Protein AF-A0A061RR36-F1 (afdb_monomer)

Secondary structure (DSSP, 8-state):
------PPP-----PPPHHHHHHHHHHHHHHHHHHS---SSPPSSHHHHHHHHHHHHTTTTS-HHHHHHHHHH-TTT---SS-HHHHHHHHHHHHHHHHHHHHHHHHHHHHHHHHHHHS--PPPHHHHHHHHHHHHHHHHHHHHHHHHT-

pLDDT: mean 77.61, std 16.01, range [40.69, 97.38]

Nearest PDB structures (foldseek):
  6lqt-assembly1_AF  TM=2.218E-01  e=2.453E+00  Saccharomyces cerevisiae S288C

Foldseek 3Di:
DDDDDDDDDDPPPPDDDPVRVVVVVVLVVLVVLVVDPDPPDDQPDPVSVCVSCVSCVVVVPDDPVVVQVVCVVPVPDDPDPDDPVVVVVVVVVVVVVVVVVVVVVVVVVVVVVVVVVPPDDDDDPVRVVVVVVVVVVVVVVVVVVVVVVD

Organism: NCBI:txid582737

Solvent-accessible surface area (backbone atoms only — not comparable to full-atom values): 9310 Å² total; per-residue (Å²): 137,84,84,85,82,85,77,81,85,73,91,73,81,76,74,73,52,73,67,53,50,55,51,51,53,49,51,53,51,35,53,52,45,64,76,59,66,77,82,84,61,81,73,89,46,72,67,52,43,46,66,71,47,52,51,51,58,71,58,70,73,58,56,72,72,60,72,58,46,59,65,66,74,49,75,86,75,72,93,62,97,64,54,72,70,55,54,50,52,52,49,53,51,52,50,50,52,53,52,50,52,52,51,52,55,50,49,56,51,48,52,54,51,51,53,61,68,67,48,74,78,74,65,51,77,70,51,47,52,52,52,52,51,51,53,51,51,51,53,50,52,50,54,51,53,58,61,75,75,108

Radius of gyration: 37.11 Å; Cα contacts (8 Å, |Δi|>4): 18; chains: 1; bounding box: 64×51×129 Å

Sequence (150 aa):
MSKPKSRSPLSTVLQPTPISQQLLHRFQSDCAAVSNPDISTPFLNAEDAVHRLLPFHLLASEDEDEADIDETQDGQGSNLLCSRRDLWRDLCFKKSMEVHAKITQLRERLDKFESKLSEPERPRPEEEYALQQICLEEAHRWKAGQQTAR

Mean predicted aligned error: 17.74 Å

Structure (mmCIF, N/CA/C/O backbone):
data_AF-A0A061RR36-F1
#
_entry.id   AF-A0A061RR36-F1
#
loop_
_atom_site.group_PDB
_atom_site.id
_atom_site.type_symbol
_atom_site.label_atom_id
_atom_site.label_alt_id
_atom_site.label_comp_id
_atom_site.label_asym_id
_atom_site.label_entity_id
_atom_site.label_seq_id
_atom_site.pdbx_PDB_ins_code
_atom_site.Cartn_x
_atom_site.Cartn_y
_atom_site.Cartn_z
_atom_site.occupancy
_atom_site.B_iso_or_equiv
_atom_site.auth_seq_id
_atom_site.auth_comp_id
_atom_site.auth_asym_id
_atom_site.auth_atom_id
_atom_site.pdbx_PDB_model_num
ATOM 1 N N . MET A 1 1 ? 34.236 33.258 -56.715 1.00 43.34 1 MET A N 1
ATOM 2 C CA . MET A 1 1 ? 34.313 31.781 -56.724 1.00 43.34 1 MET A CA 1
ATOM 3 C C . MET A 1 1 ? 33.357 31.259 -55.663 1.00 43.34 1 MET A C 1
ATOM 5 O O . MET A 1 1 ? 33.441 31.683 -54.517 1.00 43.34 1 MET A O 1
ATOM 9 N N . SER A 1 2 ? 32.372 30.471 -56.091 1.00 40.69 2 SER A N 1
ATOM 10 C CA . SER A 1 2 ? 31.222 30.018 -55.302 1.00 40.69 2 SER A CA 1
ATOM 11 C C . SER A 1 2 ? 31.579 28.896 -54.326 1.00 40.69 2 SER A C 1
ATOM 13 O O . SER A 1 2 ? 32.330 27.987 -54.668 1.00 40.69 2 SER A O 1
ATOM 15 N N . LYS A 1 3 ? 30.994 28.947 -53.124 1.00 49.69 3 LYS A N 1
ATOM 16 C CA . LYS A 1 3 ? 30.993 27.851 -52.141 1.00 49.69 3 LYS A CA 1
ATOM 17 C C . LYS A 1 3 ? 30.240 26.631 -52.692 1.00 49.69 3 LYS A C 1
ATOM 19 O O . LYS A 1 3 ? 29.220 26.824 -53.355 1.00 49.69 3 LYS A O 1
ATOM 24 N N . PRO A 1 4 ? 30.577 25.420 -52.229 1.00 44.97 4 PRO A N 1
ATOM 25 C CA . PRO A 1 4 ? 29.560 24.418 -51.957 1.00 44.97 4 PRO A CA 1
ATOM 26 C C . PRO A 1 4 ? 29.506 24.087 -50.462 1.00 44.97 4 PRO A C 1
ATOM 28 O O . PRO A 1 4 ? 30.486 23.726 -49.818 1.00 44.97 4 PRO A O 1
ATOM 31 N N . LYS A 1 5 ? 28.301 24.268 -49.929 1.00 46.34 5 LYS A N 1
ATOM 32 C CA . LYS A 1 5 ? 27.845 23.951 -48.579 1.00 46.34 5 LYS A CA 1
ATOM 33 C C . LYS A 1 5 ? 27.583 22.441 -48.538 1.00 46.34 5 LYS A C 1
ATOM 35 O O . LYS A 1 5 ? 26.712 21.975 -49.271 1.00 46.34 5 LYS A O 1
ATOM 40 N N . SER A 1 6 ? 28.333 21.685 -47.737 1.00 47.88 6 SER A N 1
ATOM 41 C CA . SER A 1 6 ? 28.069 20.261 -47.517 1.00 47.88 6 SER A CA 1
ATOM 42 C C . SER A 1 6 ? 26.718 20.109 -46.813 1.00 47.88 6 SER A C 1
ATOM 44 O O . SER A 1 6 ? 26.503 20.594 -45.703 1.00 47.88 6 SER A O 1
ATOM 46 N N . ARG A 1 7 ? 25.761 19.504 -47.519 1.00 45.12 7 ARG A N 1
ATOM 47 C CA . ARG A 1 7 ? 24.467 19.094 -46.975 1.00 45.12 7 ARG A CA 1
ATOM 48 C C . ARG A 1 7 ? 24.670 17.762 -46.257 1.00 45.12 7 ARG A C 1
ATOM 50 O O . ARG A 1 7 ? 25.022 16.775 -46.895 1.00 45.12 7 ARG A O 1
ATOM 57 N N . SER A 1 8 ? 24.456 17.752 -44.950 1.00 45.06 8 SER A N 1
ATOM 58 C CA . SER A 1 8 ? 24.248 16.544 -44.153 1.00 45.06 8 SER A CA 1
ATOM 59 C C . SER A 1 8 ? 23.003 15.794 -44.655 1.00 45.06 8 SER A C 1
ATOM 61 O O . SER A 1 8 ? 21.987 16.441 -44.935 1.00 45.06 8 SER A O 1
ATOM 63 N N . PRO A 1 9 ? 23.039 14.457 -44.803 1.00 46.22 9 PRO A N 1
ATOM 64 C CA . PRO A 1 9 ? 21.863 13.715 -45.210 1.00 46.22 9 PRO A CA 1
ATOM 65 C C . PRO A 1 9 ? 20.984 13.372 -43.999 1.00 46.22 9 PRO A C 1
ATOM 67 O O . PRO A 1 9 ? 21.411 12.707 -43.065 1.00 46.22 9 PRO A O 1
ATOM 70 N N . LEU A 1 10 ? 19.737 13.834 -44.088 1.00 43.19 10 LEU A N 1
ATOM 71 C CA . LEU A 1 10 ? 18.513 13.174 -43.632 1.00 43.19 10 LEU A CA 1
ATOM 72 C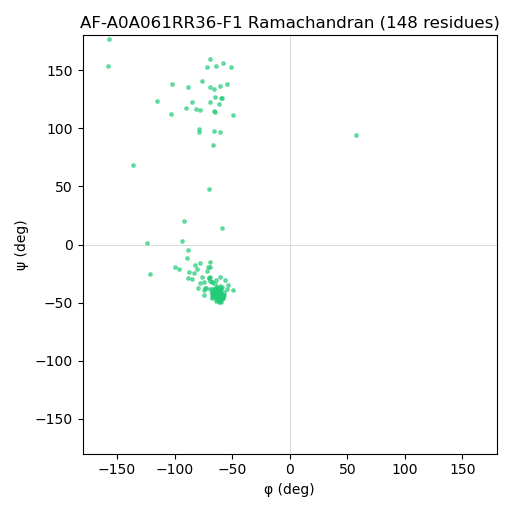 C . LEU A 1 10 ? 18.398 12.784 -42.146 1.00 43.19 10 LEU A C 1
ATOM 74 O O . LEU A 1 10 ? 18.654 11.655 -41.740 1.00 43.19 10 LEU A O 1
ATOM 78 N N . SER A 1 11 ? 17.780 13.693 -41.387 1.00 44.78 11 SER A N 1
ATOM 79 C CA . SER A 1 11 ? 16.852 13.327 -40.313 1.00 44.78 11 SER A CA 1
ATOM 80 C C . SER A 1 11 ? 15.610 12.684 -40.947 1.00 44.78 11 SER A C 1
ATOM 82 O O . SER A 1 11 ? 14.645 13.365 -41.298 1.00 44.78 11 SER A O 1
ATOM 84 N N . THR A 1 12 ? 15.665 11.376 -41.198 1.00 47.62 12 THR A N 1
ATOM 85 C CA . THR A 1 12 ? 14.470 10.596 -41.532 1.00 47.62 12 THR A CA 1
ATOM 86 C C . THR A 1 12 ? 13.753 10.312 -40.223 1.00 47.62 12 THR A C 1
ATOM 88 O O . THR A 1 12 ? 14.131 9.412 -39.479 1.00 47.62 12 THR A O 1
ATOM 91 N N . VAL A 1 13 ? 12.722 11.103 -39.931 1.00 54.41 13 VAL A N 1
ATOM 92 C CA . VAL A 1 13 ? 11.710 10.758 -38.929 1.00 54.41 13 VAL A CA 1
ATOM 93 C C . VAL A 1 13 ? 11.054 9.461 -39.404 1.00 54.41 13 VAL A C 1
ATOM 95 O O . VAL A 1 13 ? 10.199 9.476 -40.288 1.00 54.41 13 VAL A O 1
ATOM 98 N N . LEU A 1 14 ? 11.511 8.324 -38.878 1.00 54.72 14 LEU A N 1
ATOM 99 C CA . LEU A 1 14 ? 10.864 7.031 -39.074 1.00 54.72 14 LEU A CA 1
ATOM 100 C C . LEU A 1 14 ? 9.502 7.101 -38.381 1.00 54.72 14 LEU A C 1
ATOM 102 O O . LEU A 1 14 ? 9.401 6.952 -37.166 1.00 54.72 14 LEU A O 1
ATOM 106 N N . GLN A 1 15 ? 8.448 7.381 -39.148 1.00 58.66 15 GLN A N 1
ATOM 107 C CA . GLN A 1 15 ? 7.087 7.189 -38.664 1.00 58.66 15 GLN A CA 1
ATOM 108 C C . GLN A 1 15 ? 6.915 5.702 -38.310 1.00 58.66 15 GLN A C 1
ATOM 110 O O . GLN A 1 15 ? 7.193 4.848 -39.158 1.00 58.66 15 GLN A O 1
ATOM 115 N N . PRO A 1 16 ? 6.486 5.368 -37.081 1.00 55.00 16 PRO A N 1
ATOM 116 C CA . PRO A 1 16 ? 6.313 3.983 -36.678 1.00 55.00 16 PRO A CA 1
ATOM 117 C C . PRO A 1 16 ? 5.205 3.348 -37.520 1.00 55.00 16 PRO A C 1
ATOM 119 O O . PRO A 1 16 ? 4.092 3.874 -37.615 1.00 55.00 16 PRO A O 1
ATOM 122 N N . THR A 1 17 ? 5.526 2.218 -38.146 1.00 69.88 17 THR A N 1
ATOM 123 C CA . THR A 1 17 ? 4.572 1.343 -38.836 1.00 69.88 17 THR A CA 1
ATOM 124 C C . THR A 1 17 ? 3.383 0.998 -37.921 1.00 69.88 17 THR A C 1
ATOM 126 O O . THR A 1 17 ? 3.539 0.942 -36.702 1.00 69.88 17 THR A O 1
ATOM 129 N N . PRO A 1 18 ? 2.187 0.698 -38.454 1.00 69.62 18 PRO A N 1
ATOM 130 C CA . PRO A 1 18 ? 1.023 0.369 -37.619 1.00 69.62 18 PRO A CA 1
ATOM 131 C C . PRO A 1 18 ? 1.281 -0.812 -36.661 1.00 69.62 18 PRO A C 1
ATOM 133 O O . PRO A 1 18 ? 0.772 -0.830 -35.544 1.00 69.62 18 PRO A O 1
ATOM 136 N N . ILE A 1 19 ? 2.141 -1.757 -37.058 1.00 73.56 19 ILE A N 1
ATOM 137 C CA . ILE A 1 19 ? 2.580 -2.883 -36.219 1.00 73.56 19 ILE A CA 1
ATOM 138 C C . ILE A 1 19 ? 3.435 -2.399 -35.037 1.00 73.56 19 ILE A C 1
ATOM 140 O O . ILE A 1 19 ? 3.234 -2.843 -33.910 1.00 73.56 19 ILE A O 1
ATOM 144 N N . SER A 1 20 ? 4.357 -1.458 -35.260 1.00 75.25 20 SER A N 1
ATOM 145 C CA . SER A 1 20 ? 5.190 -0.911 -34.178 1.00 75.25 20 SER A CA 1
ATOM 146 C C . SER A 1 20 ? 4.392 -0.029 -33.214 1.00 75.25 20 SER A C 1
ATOM 148 O O . SER A 1 20 ? 4.682 -0.033 -32.022 1.00 75.25 20 SER A O 1
ATOM 150 N N . GLN A 1 21 ? 3.324 0.632 -33.674 1.00 77.81 21 GLN A N 1
ATOM 151 C CA . GLN A 1 21 ? 2.396 1.354 -32.792 1.00 77.81 21 GLN A CA 1
ATOM 152 C C . GLN A 1 21 ? 1.606 0.409 -31.874 1.00 77.81 21 GLN A C 1
ATOM 154 O O . GLN A 1 21 ? 1.465 0.680 -30.683 1.00 77.81 21 GLN A O 1
ATOM 159 N N . GLN A 1 22 ? 1.126 -0.723 -32.401 1.00 81.88 22 GLN A N 1
ATOM 160 C CA . GLN A 1 22 ? 0.430 -1.736 -31.598 1.00 81.88 22 GLN A CA 1
ATOM 161 C C . GLN A 1 22 ? 1.349 -2.387 -30.561 1.00 81.88 22 GLN A C 1
ATOM 163 O O . GLN A 1 22 ? 0.937 -2.597 -29.421 1.00 81.88 22 GLN A O 1
ATOM 168 N N . LEU A 1 23 ? 2.594 -2.688 -30.937 1.00 83.81 23 LEU A N 1
ATOM 169 C CA . LEU A 1 23 ? 3.590 -3.222 -30.009 1.00 83.81 23 LEU A CA 1
ATOM 170 C C . LEU A 1 23 ? 3.953 -2.208 -28.923 1.00 83.81 23 LEU A C 1
ATOM 172 O O . LEU A 1 23 ? 3.996 -2.575 -27.755 1.00 83.81 23 LEU A O 1
ATOM 176 N N . LEU A 1 24 ? 4.131 -0.934 -29.283 1.00 84.50 24 LEU A N 1
ATOM 177 C CA . LEU A 1 24 ? 4.403 0.130 -28.317 1.00 84.50 24 LEU A CA 1
ATOM 178 C C . LEU A 1 24 ? 3.266 0.279 -27.299 1.00 84.50 24 LEU A C 1
ATOM 180 O O . LEU A 1 24 ? 3.524 0.394 -26.106 1.00 84.50 24 LEU A O 1
ATOM 184 N N . HIS A 1 25 ? 2.013 0.230 -27.755 1.00 85.50 25 HIS A N 1
ATOM 185 C CA . HIS A 1 25 ? 0.854 0.269 -26.864 1.00 85.50 25 HIS A CA 1
ATOM 186 C C . HIS A 1 25 ? 0.832 -0.923 -25.892 1.00 85.50 25 HIS A C 1
ATOM 188 O O . HIS A 1 25 ? 0.542 -0.753 -24.710 1.00 85.50 25 HIS A O 1
ATOM 194 N N . ARG A 1 26 ? 1.151 -2.135 -26.369 1.00 82.62 26 ARG A N 1
ATOM 195 C CA . ARG A 1 26 ? 1.242 -3.327 -25.506 1.00 82.62 26 ARG A CA 1
ATOM 196 C C . ARG A 1 26 ? 2.360 -3.191 -24.481 1.00 82.62 26 ARG A C 1
ATOM 198 O O . ARG A 1 26 ? 2.108 -3.374 -23.301 1.00 82.62 26 ARG A O 1
ATOM 205 N N . PHE A 1 27 ? 3.536 -2.750 -24.916 1.00 82.88 27 PHE A N 1
ATOM 206 C CA . PHE A 1 27 ? 4.661 -2.492 -24.025 1.00 82.88 27 PHE A CA 1
ATOM 207 C C . PHE A 1 27 ? 4.309 -1.467 -22.935 1.00 82.88 27 PHE A C 1
ATOM 209 O O . PHE A 1 27 ? 4.577 -1.693 -21.762 1.00 82.88 27 PHE A O 1
ATOM 216 N N . GLN A 1 28 ? 3.629 -0.372 -23.292 1.00 84.88 28 GLN A N 1
ATOM 217 C CA . GLN A 1 28 ? 3.150 0.611 -22.314 1.00 84.88 28 GLN A CA 1
ATOM 218 C C . GLN A 1 28 ? 2.168 0.004 -21.304 1.00 84.88 28 GLN A C 1
ATOM 220 O O . GLN A 1 28 ? 2.248 0.313 -20.115 1.00 84.88 28 GLN A O 1
ATOM 225 N N . SER A 1 29 ? 1.261 -0.862 -21.765 1.00 84.56 29 SER A N 1
ATOM 226 C CA . SER A 1 29 ? 0.335 -1.589 -20.893 1.00 84.56 29 SER A CA 1
ATOM 227 C C . SER A 1 29 ? 1.078 -2.509 -19.922 1.00 84.56 29 SER A C 1
ATOM 229 O O . SER A 1 29 ? 0.755 -2.531 -18.735 1.00 84.56 29 SER A O 1
ATOM 231 N N . ASP A 1 30 ? 2.095 -3.222 -20.401 1.00 84.88 30 ASP A N 1
ATOM 232 C CA . ASP A 1 30 ? 2.905 -4.119 -19.577 1.00 84.88 30 ASP A CA 1
ATOM 233 C C . ASP A 1 30 ? 3.711 -3.326 -18.532 1.00 84.88 30 ASP A C 1
ATOM 235 O O . ASP A 1 30 ? 3.685 -3.660 -17.347 1.00 84.88 30 ASP A O 1
ATOM 239 N N . CYS A 1 31 ? 4.328 -2.200 -18.915 1.00 83.62 31 CYS A N 1
ATOM 240 C CA . CYS A 1 31 ? 5.009 -1.301 -17.975 1.00 83.62 31 CYS A CA 1
ATOM 241 C C . CYS A 1 31 ? 4.060 -0.737 -16.902 1.00 83.62 31 CYS A C 1
ATOM 243 O O . CYS A 1 31 ? 4.434 -0.598 -15.732 1.00 83.62 31 CYS A O 1
ATOM 245 N N . ALA A 1 32 ? 2.822 -0.405 -17.275 1.00 83.69 32 ALA A N 1
ATOM 246 C CA . ALA A 1 32 ? 1.815 0.072 -16.331 1.00 83.69 32 ALA A CA 1
ATOM 247 C C . ALA A 1 32 ? 1.409 -1.021 -15.325 1.00 83.69 32 ALA A C 1
ATOM 249 O O . ALA A 1 32 ? 1.271 -0.736 -14.134 1.00 83.69 32 ALA A O 1
ATOM 250 N N . ALA A 1 33 ? 1.275 -2.269 -15.786 1.00 85.19 33 ALA A N 1
ATOM 251 C CA . ALA A 1 33 ? 0.952 -3.417 -14.942 1.00 85.19 33 ALA A CA 1
ATOM 252 C C . ALA A 1 33 ? 2.086 -3.762 -13.959 1.00 85.19 33 ALA A C 1
ATOM 254 O O . ALA A 1 33 ? 1.824 -4.000 -12.781 1.00 85.19 33 ALA A O 1
ATOM 255 N N . VAL A 1 34 ? 3.345 -3.720 -14.409 1.00 84.19 34 VAL A N 1
ATOM 256 C CA . VAL A 1 34 ? 4.521 -3.942 -13.544 1.00 84.19 34 VAL A CA 1
ATOM 257 C C . VAL A 1 34 ? 4.653 -2.853 -12.483 1.00 84.19 34 VAL A C 1
ATOM 259 O O . VAL A 1 34 ? 4.987 -3.144 -11.337 1.00 84.19 34 VAL A O 1
ATOM 262 N N . SER A 1 35 ? 4.419 -1.591 -12.852 1.00 81.38 35 SER A N 1
ATOM 263 C CA . SER A 1 35 ? 4.584 -0.464 -11.925 1.00 81.38 35 SER A CA 1
ATOM 264 C C . SER A 1 35 ? 3.494 -0.395 -10.852 1.00 81.38 35 SER A C 1
ATOM 266 O O . SER A 1 35 ? 3.728 0.185 -9.792 1.00 81.38 35 SER A O 1
ATOM 268 N N . ASN A 1 36 ? 2.324 -0.996 -11.096 1.00 83.62 36 ASN A N 1
ATOM 269 C CA . ASN A 1 36 ? 1.193 -0.996 -10.169 1.00 83.62 36 ASN A CA 1
ATOM 270 C C . ASN A 1 36 ? 0.548 -2.390 -10.064 1.00 83.62 36 ASN A C 1
ATOM 272 O O . ASN A 1 36 ? -0.590 -2.571 -10.505 1.00 83.62 36 ASN A O 1
ATOM 276 N N . PRO A 1 37 ? 1.238 -3.383 -9.474 1.00 86.75 37 PRO A N 1
ATOM 277 C CA . PRO A 1 37 ? 0.672 -4.714 -9.324 1.00 86.75 37 PRO A CA 1
ATOM 278 C C . PRO A 1 37 ? -0.472 -4.703 -8.310 1.00 86.75 37 PRO A C 1
ATOM 280 O O . PRO A 1 37 ? -0.349 -4.155 -7.210 1.00 86.75 37 PRO A O 1
ATOM 283 N N . ASP A 1 38 ? -1.574 -5.368 -8.644 1.00 86.62 38 ASP A N 1
ATOM 284 C CA . ASP A 1 38 ? -2.617 -5.661 -7.667 1.00 86.62 38 ASP A CA 1
ATOM 285 C C . ASP A 1 38 ? -2.202 -6.855 -6.800 1.00 86.62 38 ASP A C 1
ATOM 287 O O . ASP A 1 38 ? -2.358 -8.013 -7.182 1.00 86.62 38 ASP A O 1
ATOM 291 N N . ILE A 1 39 ? -1.657 -6.549 -5.623 1.00 84.94 39 ILE A N 1
ATOM 292 C CA . ILE A 1 39 ? -1.238 -7.537 -4.614 1.00 84.94 39 ILE A CA 1
ATOM 293 C C . ILE A 1 39 ? -2.403 -7.873 -3.660 1.00 84.94 39 ILE A C 1
ATOM 295 O O . ILE A 1 39 ? -2.319 -8.790 -2.846 1.00 84.94 39 ILE A O 1
ATOM 299 N N . SER A 1 40 ? -3.491 -7.103 -3.714 1.00 88.50 40 SER A N 1
ATOM 300 C CA . SER A 1 40 ? -4.570 -7.160 -2.727 1.00 88.50 40 SER A CA 1
ATOM 301 C C . SER A 1 40 ? -5.651 -8.178 -3.074 1.00 88.50 40 SER A C 1
ATOM 303 O O . SER A 1 40 ? -6.287 -8.721 -2.168 1.00 88.50 40 SER A O 1
ATOM 305 N N . THR A 1 41 ? -5.855 -8.449 -4.365 1.00 90.00 41 THR A N 1
ATOM 306 C CA . THR A 1 41 ? -6.878 -9.388 -4.825 1.00 90.00 41 THR A CA 1
ATOM 307 C C . THR A 1 41 ? -6.270 -10.738 -5.220 1.00 90.00 41 THR A C 1
ATOM 309 O O . THR A 1 41 ? -5.219 -10.782 -5.864 1.00 90.00 41 THR A O 1
ATOM 312 N N . PRO A 1 42 ? -6.908 -11.865 -4.849 1.00 92.50 42 PRO A N 1
ATOM 313 C CA . PRO A 1 42 ? -6.489 -13.181 -5.318 1.00 92.50 42 PRO A CA 1
ATOM 314 C C . PRO A 1 42 ? -6.763 -13.350 -6.821 1.00 92.50 42 PRO A C 1
ATOM 316 O O . PRO A 1 42 ? -7.621 -12.668 -7.387 1.00 92.50 42 PRO A O 1
ATOM 319 N N . PHE A 1 43 ? -6.076 -14.304 -7.459 1.00 94.50 43 PHE A N 1
ATO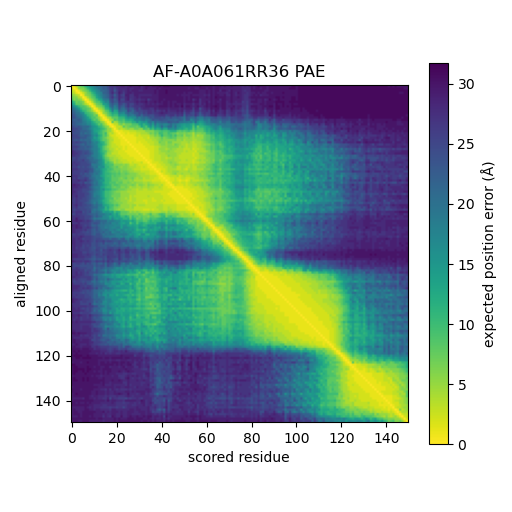M 320 C CA . PHE A 1 43 ? -6.344 -14.663 -8.854 1.00 94.50 43 PHE A CA 1
ATOM 321 C C . PHE A 1 43 ? -7.736 -15.277 -9.008 1.00 94.50 43 PHE A C 1
ATOM 323 O O . PHE A 1 43 ? -8.124 -16.170 -8.253 1.00 94.50 43 PHE A O 1
ATOM 330 N N . LEU A 1 44 ? -8.468 -14.821 -10.020 1.00 92.44 44 LEU A N 1
ATOM 331 C CA . LEU A 1 44 ? -9.820 -15.295 -10.313 1.00 92.44 44 LEU A CA 1
ATOM 332 C C . LEU A 1 44 ? -9.805 -16.639 -11.054 1.00 92.44 44 LEU A C 1
ATOM 334 O O . LEU A 1 44 ? -10.658 -17.492 -10.819 1.00 92.44 44 LEU A O 1
ATOM 338 N N . ASN A 1 45 ? -8.847 -16.826 -11.963 1.00 95.50 45 ASN A N 1
ATOM 339 C CA . ASN A 1 45 ? -8.663 -18.040 -12.756 1.00 95.50 45 ASN A CA 1
ATOM 340 C C . ASN A 1 45 ? -7.203 -18.146 -13.259 1.00 95.50 45 ASN A C 1
ATOM 342 O O . ASN A 1 45 ? -6.380 -17.264 -13.011 1.00 95.50 45 ASN A O 1
ATOM 346 N N . ALA A 1 46 ? -6.866 -19.240 -13.951 1.00 93.00 46 ALA A N 1
ATOM 347 C CA . ALA A 1 46 ? -5.512 -19.454 -14.474 1.00 93.00 46 ALA A CA 1
ATOM 348 C C . ALA A 1 46 ? -5.114 -18.425 -15.550 1.00 93.00 46 ALA A C 1
ATOM 350 O O . ALA A 1 46 ? -3.955 -18.032 -15.621 1.00 93.00 46 ALA A O 1
ATOM 351 N N . GLU A 1 47 ? -6.066 -17.969 -16.363 1.00 93.50 47 GLU A N 1
ATOM 352 C CA . GLU A 1 47 ? -5.843 -16.960 -17.405 1.00 93.50 47 GLU A CA 1
ATOM 353 C C . GLU A 1 47 ? -5.509 -15.585 -16.796 1.00 93.50 47 GLU A C 1
ATOM 355 O O . GLU A 1 47 ? -4.567 -14.929 -17.226 1.00 93.50 47 GLU A O 1
ATOM 360 N N . ASP A 1 48 ? -6.200 -15.196 -15.726 1.00 91.88 48 ASP A N 1
ATOM 361 C CA . ASP A 1 48 ? -5.958 -13.995 -14.923 1.00 91.88 48 ASP A CA 1
ATOM 362 C C . ASP A 1 48 ? -4.577 -14.045 -14.261 1.00 91.88 48 ASP A C 1
ATOM 364 O O . ASP A 1 48 ? -3.825 -13.073 -14.315 1.00 91.88 48 ASP A O 1
ATOM 368 N N . ALA A 1 49 ? -4.191 -15.203 -13.717 1.00 89.88 49 ALA A N 1
ATOM 369 C CA . ALA A 1 49 ? -2.840 -15.398 -13.200 1.00 89.88 49 ALA A CA 1
ATOM 370 C C . ALA A 1 49 ? -1.785 -15.204 -14.300 1.00 89.88 49 ALA A C 1
ATOM 372 O O . ALA A 1 49 ? -0.815 -14.477 -14.093 1.00 89.88 49 ALA A O 1
ATOM 373 N N . VAL A 1 50 ? -1.990 -15.788 -15.486 1.00 90.00 50 VAL A N 1
ATOM 374 C CA . VAL A 1 50 ? -1.079 -15.601 -16.624 1.00 90.00 50 VAL A CA 1
ATOM 375 C C . VAL A 1 50 ? -1.024 -14.131 -17.031 1.00 90.00 50 VAL A C 1
ATOM 377 O O . VAL A 1 50 ? 0.070 -13.592 -17.133 1.00 90.00 50 VAL A O 1
ATOM 380 N N . HIS A 1 51 ? -2.155 -13.444 -17.193 1.00 88.50 51 HIS A N 1
ATOM 381 C CA . HIS A 1 51 ? -2.172 -12.033 -17.587 1.00 88.50 51 HIS A CA 1
ATOM 382 C C . HIS A 1 51 ? -1.490 -11.106 -16.581 1.00 88.50 51 HIS A C 1
ATOM 384 O O . HIS A 1 51 ? -0.806 -10.172 -16.993 1.00 88.50 51 HIS A O 1
ATOM 390 N N . ARG A 1 52 ? -1.635 -11.362 -15.276 1.00 88.44 52 ARG A N 1
ATOM 391 C CA . ARG A 1 52 ? -0.978 -10.561 -14.234 1.00 88.44 52 ARG A CA 1
ATOM 392 C C . ARG A 1 52 ? 0.511 -10.880 -14.084 1.00 88.44 52 ARG A C 1
ATOM 394 O O . ARG A 1 52 ? 1.265 -10.003 -13.678 1.00 88.44 52 ARG A O 1
ATOM 401 N N . LEU A 1 53 ? 0.942 -12.104 -14.403 1.00 87.81 53 LEU A N 1
ATOM 402 C CA . LEU A 1 53 ? 2.333 -12.555 -14.245 1.00 87.81 53 LEU A CA 1
ATOM 403 C C . LEU A 1 53 ? 3.181 -12.441 -15.521 1.00 87.81 53 LEU A C 1
ATOM 405 O O . LEU A 1 53 ? 4.410 -12.399 -15.435 1.00 87.81 53 LEU A O 1
ATOM 409 N N . LEU A 1 54 ? 2.559 -12.386 -16.702 1.00 85.75 54 LEU A N 1
ATOM 410 C CA . LEU A 1 54 ? 3.256 -12.268 -17.986 1.00 85.75 54 LEU A CA 1
ATOM 411 C C . LEU A 1 54 ? 4.157 -11.021 -18.060 1.00 85.75 54 LEU A C 1
ATOM 413 O O . LEU A 1 54 ? 5.304 -11.175 -18.478 1.00 85.75 54 LEU A O 1
ATOM 417 N N . PRO A 1 55 ? 3.733 -9.824 -17.599 1.00 86.88 55 PRO A N 1
ATOM 418 C CA . PRO A 1 55 ? 4.580 -8.631 -17.652 1.00 86.88 55 PRO A CA 1
ATOM 419 C C . PRO A 1 55 ? 5.891 -8.770 -16.863 1.00 86.88 55 PRO A C 1
ATOM 421 O O . PRO A 1 55 ? 6.901 -8.173 -17.223 1.00 86.88 55 PRO A O 1
ATOM 424 N N . PHE A 1 56 ? 5.909 -9.599 -15.815 1.00 84.19 56 PHE A N 1
ATOM 425 C CA . PHE A 1 56 ? 7.095 -9.823 -14.985 1.00 84.19 56 PHE A CA 1
ATOM 426 C C . PHE A 1 56 ? 8.094 -10.805 -15.604 1.00 84.19 56 PHE A C 1
ATOM 428 O O . PHE A 1 56 ? 9.273 -10.755 -15.266 1.00 84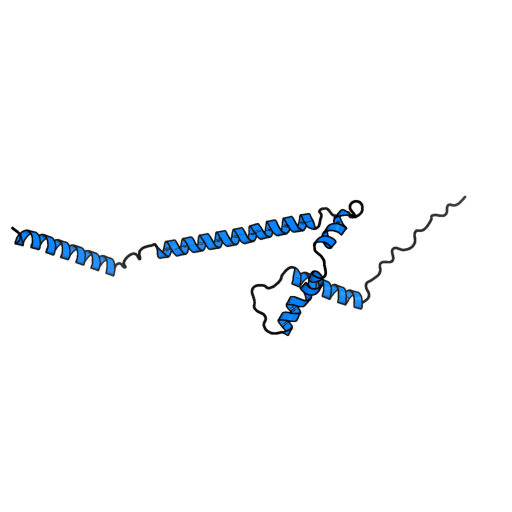.19 56 PHE A O 1
ATOM 435 N N . HIS A 1 57 ? 7.666 -11.663 -16.538 1.00 81.00 57 HIS A N 1
ATOM 436 C CA . HIS A 1 57 ? 8.579 -12.589 -17.221 1.00 81.00 57 HIS A CA 1
ATOM 437 C C . HIS A 1 57 ? 9.626 -11.863 -18.068 1.00 81.00 57 HIS A C 1
ATOM 439 O O . HIS A 1 57 ? 10.738 -12.361 -18.202 1.00 81.00 57 HIS A O 1
ATOM 445 N N . LEU A 1 58 ? 9.288 -10.689 -18.610 1.00 68.94 58 LEU A N 1
ATOM 446 C CA . LEU A 1 58 ? 10.226 -9.867 -19.375 1.00 68.94 58 LEU A CA 1
ATOM 447 C C . LEU A 1 58 ? 11.353 -9.306 -18.495 1.00 68.94 58 LEU A C 1
ATOM 449 O O . LEU A 1 58 ? 12.474 -9.142 -18.954 1.00 68.94 58 LEU A O 1
ATOM 453 N N . LEU A 1 59 ? 11.051 -9.027 -17.228 1.00 65.69 59 LEU A N 1
ATOM 454 C CA . LEU A 1 59 ? 12.001 -8.456 -16.273 1.00 65.69 59 LEU A CA 1
ATOM 455 C C . LEU A 1 59 ? 12.818 -9.532 -15.559 1.00 65.69 59 LEU A C 1
ATOM 457 O O . LEU A 1 59 ? 13.916 -9.264 -15.095 1.00 65.69 59 LEU A O 1
ATOM 461 N N . ALA A 1 60 ? 12.301 -10.759 -15.489 1.00 66.62 60 ALA A N 1
ATOM 462 C CA . ALA A 1 60 ? 12.995 -11.886 -14.877 1.00 66.62 60 ALA A CA 1
ATOM 463 C C . ALA A 1 60 ? 14.219 -12.365 -15.681 1.00 66.62 60 ALA A C 1
ATOM 465 O O . ALA A 1 60 ? 15.011 -13.142 -15.158 1.00 66.62 60 ALA A O 1
ATOM 466 N N . SER A 1 61 ? 14.358 -11.949 -16.945 1.00 64.38 61 SER A N 1
ATOM 467 C CA . SER A 1 61 ? 15.523 -12.260 -17.783 1.00 64.38 61 SER A CA 1
ATOM 468 C C . SER A 1 61 ? 16.668 -11.253 -17.664 1.00 64.38 61 SER A C 1
ATOM 470 O O . SER A 1 61 ? 17.698 -11.458 -18.300 1.00 64.38 61 SER A O 1
ATOM 472 N N . GLU A 1 62 ? 16.489 -10.162 -16.917 1.00 64.12 62 GLU A N 1
ATOM 473 C CA . GLU A 1 62 ? 17.555 -9.189 -16.674 1.00 64.12 62 GLU A CA 1
ATOM 474 C C . GLU A 1 62 ? 18.325 -9.579 -15.407 1.00 64.12 62 GLU A C 1
ATOM 476 O O . GLU A 1 62 ? 17.759 -9.605 -14.312 1.00 64.12 62 GLU A O 1
ATOM 481 N N . ASP A 1 63 ? 19.616 -9.880 -15.554 1.00 66.12 63 ASP A N 1
ATOM 482 C CA . ASP A 1 63 ? 20.519 -10.046 -14.417 1.00 66.12 63 ASP A CA 1
ATOM 483 C C . ASP A 1 63 ? 20.734 -8.674 -13.751 1.00 66.12 63 ASP A C 1
ATOM 485 O O . ASP A 1 63 ? 21.160 -7.715 -14.400 1.00 66.12 63 ASP A O 1
ATOM 489 N N . GLU A 1 64 ? 20.421 -8.574 -12.453 1.00 61.81 64 GLU A N 1
ATOM 490 C CA . GLU A 1 64 ? 20.494 -7.326 -11.671 1.00 61.81 64 GLU A CA 1
ATOM 491 C C . GLU A 1 64 ? 21.885 -6.680 -11.749 1.00 61.81 64 GLU A C 1
ATOM 493 O O . GLU A 1 64 ? 21.993 -5.461 -11.881 1.00 61.81 64 GLU A O 1
ATOM 498 N N . ASP A 1 65 ? 22.935 -7.506 -11.743 1.00 62.62 65 ASP A N 1
ATOM 499 C CA . ASP A 1 65 ? 24.323 -7.058 -11.828 1.00 62.62 65 ASP A CA 1
ATOM 500 C C . ASP A 1 65 ? 24.662 -6.471 -13.212 1.00 62.62 65 ASP A C 1
ATOM 502 O O . ASP A 1 65 ? 25.343 -5.453 -13.290 1.00 62.62 65 ASP A O 1
ATOM 506 N N . GLU A 1 66 ? 24.148 -7.041 -14.306 1.00 64.19 66 GLU A N 1
ATOM 507 C CA . GLU A 1 66 ? 24.417 -6.572 -15.678 1.00 64.19 66 GLU A CA 1
ATOM 508 C C . GLU A 1 66 ? 23.668 -5.269 -15.998 1.00 64.19 66 GLU A C 1
ATOM 510 O O . GLU A 1 66 ? 24.208 -4.363 -16.637 1.00 64.19 66 GLU A O 1
ATOM 515 N N . ALA A 1 67 ? 22.438 -5.125 -15.495 1.00 61.41 67 ALA A N 1
ATOM 516 C CA . ALA A 1 67 ? 21.593 -3.963 -15.775 1.00 61.41 67 ALA A CA 1
ATOM 517 C C . ALA A 1 67 ? 22.105 -2.655 -15.131 1.00 61.41 67 ALA A C 1
ATOM 519 O O . ALA A 1 67 ? 21.715 -1.556 -15.532 1.00 61.41 67 ALA A O 1
ATOM 520 N N . ASP A 1 68 ? 22.966 -2.789 -14.124 1.00 61.28 68 ASP A N 1
ATOM 521 C CA . ASP A 1 68 ? 23.571 -1.711 -13.344 1.00 61.28 68 ASP A CA 1
ATOM 522 C C . ASP A 1 68 ? 25.007 -1.374 -13.809 1.00 61.28 68 ASP A C 1
ATOM 524 O O . ASP A 1 68 ? 25.517 -0.286 -13.509 1.00 61.28 68 ASP A O 1
ATOM 528 N N . ILE A 1 69 ? 25.666 -2.293 -14.530 1.00 60.78 69 ILE A N 1
ATOM 529 C CA . ILE A 1 69 ? 27.005 -2.112 -15.116 1.00 60.78 69 ILE A CA 1
ATOM 530 C C . ILE A 1 69 ? 26.937 -1.196 -16.345 1.00 60.78 69 ILE A C 1
ATOM 532 O O . ILE A 1 69 ? 27.788 -0.310 -16.482 1.00 60.78 69 ILE A O 1
ATOM 536 N N . ASP A 1 70 ? 25.892 -1.333 -17.168 1.00 57.28 70 ASP A N 1
ATOM 537 C CA . ASP A 1 70 ? 25.707 -0.572 -18.415 1.00 57.28 70 ASP A CA 1
ATOM 538 C C . ASP A 1 70 ? 25.673 0.955 -18.167 1.00 57.28 70 ASP A C 1
ATOM 540 O O . ASP A 1 70 ? 26.281 1.740 -18.895 1.00 57.28 70 ASP A O 1
ATOM 544 N N . GLU A 1 71 ? 25.086 1.403 -17.047 1.00 58.28 71 GLU A N 1
ATOM 545 C CA . GLU A 1 71 ? 25.090 2.827 -16.670 1.00 58.28 71 GLU A CA 1
ATOM 546 C C . GLU A 1 71 ? 26.470 3.354 -16.247 1.00 58.28 71 GLU A C 1
ATOM 548 O O . GLU A 1 71 ? 26.756 4.546 -16.389 1.00 58.28 71 GLU A O 1
ATOM 553 N N . THR A 1 72 ? 27.336 2.497 -15.701 1.00 55.81 72 THR A N 1
ATOM 554 C CA . THR A 1 72 ? 28.666 2.913 -15.227 1.00 55.81 72 THR A CA 1
ATOM 555 C C . THR A 1 72 ? 29.706 2.969 -16.342 1.00 55.81 72 THR A C 1
ATOM 557 O O . THR A 1 72 ? 30.675 3.725 -16.231 1.00 55.81 72 THR A O 1
ATOM 560 N N . GLN A 1 73 ? 29.502 2.217 -17.426 1.00 55.84 73 GLN A N 1
ATOM 561 C CA . GLN A 1 73 ? 30.442 2.129 -18.541 1.00 55.84 73 GLN A CA 1
ATOM 562 C C . GLN A 1 73 ? 30.246 3.262 -19.570 1.00 55.84 73 GLN A C 1
ATOM 564 O O . GLN A 1 73 ? 31.228 3.756 -20.125 1.00 55.84 73 GLN A O 1
ATOM 569 N N . ASP A 1 74 ? 29.017 3.771 -19.718 1.00 53.62 74 ASP A N 1
ATOM 570 C CA . ASP A 1 74 ? 28.642 4.858 -20.642 1.00 53.62 74 ASP A CA 1
ATOM 571 C C . ASP A 1 74 ? 28.696 6.276 -20.030 1.00 53.62 74 ASP A C 1
ATOM 573 O O . ASP A 1 74 ? 28.119 7.233 -20.565 1.00 53.62 74 ASP A O 1
ATOM 577 N N . GLY A 1 75 ? 29.443 6.452 -18.933 1.00 52.84 75 GLY A N 1
ATOM 578 C CA . GLY A 1 75 ? 29.562 7.686 -18.133 1.00 52.84 75 GLY A CA 1
ATOM 579 C C . GLY A 1 75 ? 30.067 8.959 -18.844 1.00 52.84 75 GLY A C 1
ATOM 580 O O . GLY A 1 75 ? 30.413 9.934 -18.179 1.00 52.84 75 GLY A O 1
ATOM 581 N N . GLN A 1 76 ? 30.113 8.995 -20.178 1.00 51.53 76 GLN A N 1
ATOM 582 C CA . GLN A 1 76 ? 30.398 10.191 -20.979 1.00 51.53 76 GLN A CA 1
ATOM 583 C C . GLN A 1 76 ? 29.328 10.550 -22.031 1.00 51.53 76 GLN A C 1
ATOM 585 O O . GLN A 1 76 ? 29.517 11.540 -22.739 1.00 51.53 76 GLN A O 1
ATOM 590 N N . GLY A 1 77 ? 28.212 9.815 -22.149 1.00 50.69 77 GLY A N 1
ATOM 591 C CA . GLY A 1 77 ? 27.264 10.006 -23.265 1.00 50.69 77 GLY A CA 1
ATOM 592 C C . GLY A 1 77 ? 25.816 10.368 -22.920 1.00 50.69 77 GLY A C 1
ATOM 593 O O . GLY A 1 77 ? 25.133 10.973 -23.749 1.00 50.69 77 GLY A O 1
ATOM 594 N N . SER A 1 78 ? 25.321 10.024 -21.731 1.00 56.88 78 SER A N 1
ATOM 595 C CA . SER A 1 78 ? 23.891 10.138 -21.420 1.00 56.88 78 SER A CA 1
ATOM 596 C C . SER A 1 78 ? 23.602 11.360 -20.541 1.00 56.88 78 SER A C 1
ATOM 598 O O . SER A 1 78 ? 24.010 11.413 -19.385 1.00 56.88 78 SER A O 1
ATOM 600 N N . ASN A 1 79 ? 22.896 12.363 -21.080 1.00 59.56 79 ASN A N 1
ATOM 601 C CA . ASN A 1 79 ? 22.423 13.565 -20.365 1.00 59.56 79 ASN A CA 1
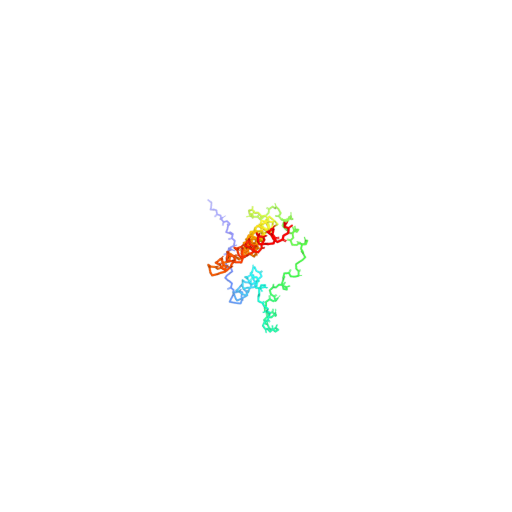ATOM 602 C C . ASN A 1 79 ? 21.295 13.241 -19.352 1.00 59.56 79 ASN A C 1
ATOM 604 O O . ASN A 1 79 ? 20.245 13.886 -19.357 1.00 59.56 79 ASN A O 1
ATOM 608 N N . LEU A 1 80 ? 21.457 12.220 -18.511 1.00 65.19 80 LEU A N 1
ATOM 609 C CA . LEU A 1 80 ? 20.502 11.904 -17.450 1.00 65.19 80 LEU A CA 1
ATOM 610 C C . LEU A 1 80 ? 20.868 12.682 -16.181 1.00 65.19 80 LEU A C 1
ATOM 612 O O . LEU A 1 80 ? 22.031 12.772 -15.801 1.00 65.19 80 LEU A O 1
ATOM 616 N N . LEU A 1 81 ? 19.862 13.270 -15.527 1.00 70.19 81 LEU A N 1
ATOM 617 C CA . LEU A 1 81 ? 20.046 14.085 -14.316 1.00 70.19 81 LEU A CA 1
ATOM 618 C C . LEU A 1 81 ? 20.433 13.252 -13.079 1.00 70.19 81 LEU A C 1
ATOM 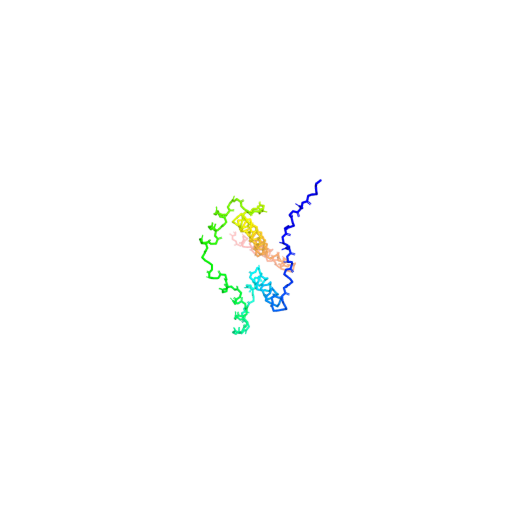620 O O . LEU A 1 81 ? 20.927 13.809 -12.103 1.00 70.19 81 LEU A O 1
ATOM 624 N N . CYS A 1 82 ? 20.174 11.944 -13.102 1.00 70.38 82 CYS A N 1
ATOM 625 C CA . CYS A 1 82 ? 20.490 10.987 -12.042 1.00 70.38 82 CYS A CA 1
ATOM 626 C C . CYS A 1 82 ? 20.555 9.569 -12.630 1.00 70.38 82 CYS A C 1
ATOM 628 O O . CYS A 1 82 ? 19.925 9.304 -13.657 1.00 70.38 82 CYS A O 1
ATOM 630 N N . SER A 1 83 ? 21.321 8.678 -11.995 1.00 78.88 83 SER A N 1
ATOM 631 C CA . SER A 1 83 ? 21.400 7.260 -12.380 1.00 78.88 83 SER A CA 1
ATOM 632 C C . SER A 1 83 ? 20.103 6.532 -12.007 1.00 78.88 83 SER A C 1
ATOM 634 O O . SER A 1 83 ? 19.441 6.894 -11.025 1.00 78.88 83 SER A O 1
ATOM 636 N N . ARG A 1 84 ? 19.746 5.459 -12.730 1.00 80.00 84 ARG A N 1
ATOM 637 C CA . ARG A 1 84 ? 18.674 4.530 -12.329 1.00 80.00 84 ARG A CA 1
ATOM 638 C C . ARG A 1 84 ? 18.841 4.082 -10.880 1.00 80.00 84 ARG A C 1
ATOM 640 O O . ARG A 1 84 ? 17.853 4.014 -10.150 1.00 80.00 84 ARG A O 1
ATOM 647 N N . ARG A 1 85 ? 20.076 3.837 -10.433 1.00 79.00 85 ARG A N 1
ATOM 648 C CA . ARG A 1 85 ? 20.375 3.434 -9.052 1.00 79.00 85 ARG A CA 1
ATOM 649 C C . ARG A 1 85 ? 19.994 4.505 -8.029 1.00 79.00 85 ARG A C 1
ATOM 651 O O . ARG A 1 85 ? 19.544 4.169 -6.932 1.00 79.00 85 ARG A O 1
ATOM 658 N N . ASP A 1 86 ? 20.172 5.784 -8.359 1.00 82.44 86 ASP A N 1
ATOM 659 C CA . ASP A 1 86 ? 19.734 6.894 -7.502 1.00 82.44 86 ASP A CA 1
ATOM 660 C C . ASP A 1 86 ? 18.202 6.945 -7.425 1.00 82.44 86 ASP A C 1
ATOM 662 O O . ASP A 1 86 ? 17.642 6.993 -6.329 1.00 82.44 86 ASP A O 1
ATOM 666 N N . LEU A 1 87 ? 17.517 6.832 -8.570 1.00 84.62 87 LEU A N 1
ATOM 667 C CA . LEU A 1 87 ? 16.051 6.789 -8.628 1.00 84.62 87 LEU A CA 1
ATOM 668 C C . LEU A 1 87 ? 15.472 5.601 -7.853 1.00 84.62 87 LEU A C 1
ATOM 670 O O . LEU A 1 87 ? 14.459 5.741 -7.163 1.00 84.62 87 LEU A O 1
ATOM 674 N N . TRP A 1 88 ? 16.117 4.437 -7.943 1.00 81.94 88 TRP A N 1
ATOM 675 C CA . TRP A 1 88 ? 15.725 3.245 -7.200 1.00 81.94 88 TRP A CA 1
ATOM 676 C C . TRP A 1 88 ? 15.865 3.450 -5.691 1.00 81.94 88 TRP A C 1
ATOM 678 O O . TRP A 1 88 ? 14.935 3.154 -4.938 1.00 81.94 88 TRP A O 1
ATOM 688 N N . ARG A 1 89 ? 16.983 4.034 -5.236 1.00 87.38 89 ARG A N 1
ATOM 689 C CA . ARG A 1 89 ? 17.169 4.404 -3.824 1.00 87.38 89 ARG A CA 1
ATOM 690 C C . ARG A 1 89 ? 16.087 5.366 -3.340 1.00 87.38 89 ARG A C 1
ATOM 692 O O . ARG A 1 89 ? 15.506 5.131 -2.279 1.00 87.38 89 ARG A O 1
ATOM 699 N N . ASP A 1 90 ? 15.770 6.390 -4.124 1.00 90.69 90 ASP A N 1
ATOM 700 C CA . ASP A 1 90 ? 14.728 7.362 -3.788 1.00 90.69 90 ASP A CA 1
ATOM 701 C C . ASP A 1 90 ? 13.337 6.721 -3.706 1.00 90.69 90 ASP A C 1
ATOM 703 O O . ASP A 1 90 ? 12.548 7.037 -2.809 1.00 90.69 90 ASP A O 1
ATOM 707 N N . LEU A 1 91 ? 13.021 5.802 -4.622 1.00 89.31 91 LEU A N 1
ATOM 708 C CA . LEU A 1 91 ? 11.763 5.059 -4.609 1.00 89.31 91 LEU A CA 1
ATOM 709 C C . LEU A 1 91 ? 11.657 4.165 -3.369 1.00 89.31 91 LEU A C 1
ATOM 711 O O . LEU A 1 91 ? 10.643 4.212 -2.667 1.00 89.31 91 LEU A O 1
ATOM 715 N N . CYS A 1 92 ? 12.706 3.395 -3.073 1.00 88.88 92 CYS A N 1
ATOM 716 C CA . CYS A 1 92 ? 12.789 2.557 -1.879 1.00 88.88 92 CYS A CA 1
ATOM 717 C C . CYS A 1 92 ? 12.610 3.387 -0.602 1.00 88.88 92 CYS A C 1
ATOM 719 O O . CYS A 1 92 ? 11.844 3.006 0.286 1.00 88.88 92 CYS A O 1
ATOM 721 N N . PHE A 1 93 ? 13.246 4.558 -0.527 1.00 95.50 93 PHE A N 1
ATOM 722 C CA . PHE A 1 93 ? 13.100 5.471 0.603 1.00 95.50 93 PHE A CA 1
ATOM 723 C C . PHE A 1 93 ? 11.6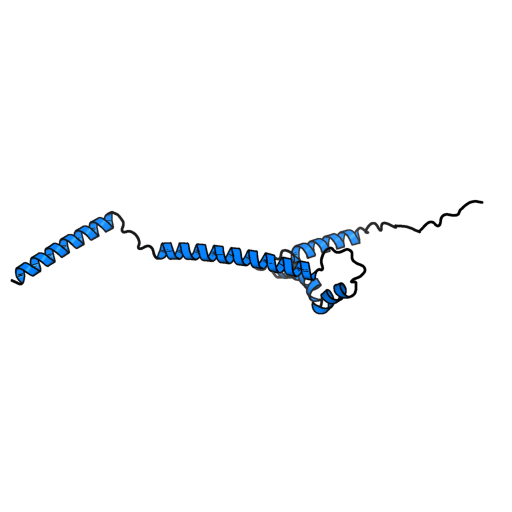59 5.986 0.751 1.00 95.50 93 PHE A C 1
ATOM 725 O O . PHE A 1 93 ? 11.080 5.895 1.835 1.00 95.50 93 PHE A O 1
ATOM 732 N N . LYS A 1 94 ? 11.030 6.446 -0.340 1.00 94.31 94 LYS A N 1
ATOM 733 C CA . LYS A 1 94 ? 9.620 6.884 -0.337 1.00 94.31 94 LYS A CA 1
ATOM 734 C C . LYS A 1 94 ? 8.678 5.767 0.106 1.00 94.31 94 LYS A C 1
ATOM 736 O O . LYS A 1 94 ? 7.825 5.989 0.964 1.00 94.31 94 LYS A O 1
ATOM 741 N N . LYS A 1 95 ? 8.851 4.555 -0.428 1.00 92.00 95 LYS A N 1
ATOM 742 C CA . LYS A 1 95 ? 8.027 3.398 -0.050 1.00 92.00 95 LYS A CA 1
ATOM 743 C C . LYS A 1 95 ? 8.226 2.998 1.407 1.00 92.00 95 LYS A C 1
ATOM 745 O O . LYS A 1 95 ? 7.241 2.707 2.083 1.00 92.00 95 LYS A O 1
ATOM 750 N N . SER A 1 96 ? 9.455 3.062 1.916 1.00 94.44 96 SER A N 1
ATOM 751 C CA . SER A 1 96 ? 9.743 2.862 3.339 1.00 94.44 96 SER A CA 1
ATOM 752 C C . SER A 1 96 ? 8.969 3.854 4.214 1.00 94.44 96 SER A C 1
ATOM 754 O O . SER A 1 96 ? 8.297 3.448 5.163 1.00 94.44 96 SER A O 1
ATOM 756 N N . MET A 1 97 ? 8.958 5.140 3.846 1.00 96.62 97 MET A N 1
ATOM 757 C CA . MET A 1 97 ? 8.183 6.159 4.562 1.00 96.62 97 MET A CA 1
ATOM 758 C C . MET A 1 97 ? 6.668 5.915 4.503 1.00 96.62 97 MET A C 1
ATOM 760 O O . MET A 1 97 ? 5.994 6.044 5.524 1.00 96.62 97 MET A O 1
ATOM 764 N N . GLU A 1 98 ? 6.120 5.535 3.343 1.00 94.88 98 GLU A N 1
ATOM 765 C CA . GLU A 1 98 ? 4.694 5.203 3.200 1.00 94.88 98 GLU A CA 1
ATOM 766 C C . GLU A 1 98 ? 4.284 4.033 4.104 1.00 94.88 98 GLU A C 1
ATOM 768 O O . GLU A 1 98 ? 3.257 4.089 4.786 1.00 94.88 98 GLU A O 1
ATOM 773 N N . VAL A 1 99 ? 5.086 2.965 4.123 1.00 95.56 99 VAL A N 1
ATOM 774 C CA . VAL A 1 99 ? 4.842 1.795 4.976 1.00 95.56 99 VAL A CA 1
ATOM 775 C C . VAL A 1 99 ? 4.974 2.172 6.447 1.00 95.56 99 VAL A C 1
ATOM 777 O O . VAL A 1 99 ? 4.112 1.807 7.246 1.00 95.56 99 VAL A O 1
ATOM 780 N N . HIS A 1 100 ? 5.996 2.950 6.806 1.00 97.38 100 HIS A N 1
ATOM 781 C CA . HIS A 1 100 ? 6.176 3.437 8.168 1.00 97.38 100 HIS A CA 1
ATOM 782 C C . HIS A 1 100 ? 4.965 4.254 8.639 1.00 97.38 100 HIS A C 1
ATOM 784 O O . HIS A 1 100 ? 4.431 3.991 9.714 1.00 97.38 100 HIS A O 1
ATOM 790 N N . ALA A 1 101 ? 4.454 5.166 7.806 1.00 96.88 101 ALA A N 1
ATOM 791 C CA . ALA A 1 101 ? 3.253 5.939 8.112 1.00 96.88 101 ALA A CA 1
ATOM 792 C C . ALA A 1 101 ? 2.023 5.041 8.336 1.00 96.88 101 ALA A C 1
ATOM 794 O O . ALA A 1 101 ? 1.279 5.245 9.297 1.00 96.88 101 ALA A O 1
ATOM 795 N N . LYS A 1 102 ? 1.826 4.009 7.502 1.00 95.75 102 LYS A N 1
ATOM 796 C CA . LYS A 1 102 ? 0.741 3.027 7.687 1.00 95.75 102 LYS A CA 1
ATOM 797 C C . LYS A 1 102 ? 0.885 2.252 8.998 1.00 95.75 102 LYS A C 1
ATOM 799 O O . LYS A 1 102 ? -0.106 2.058 9.695 1.00 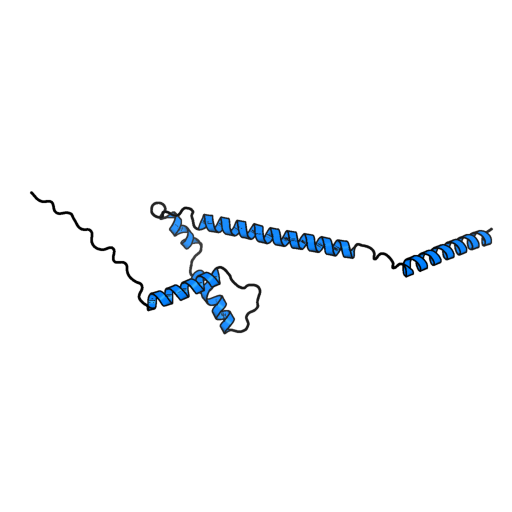95.75 102 LYS A O 1
ATOM 804 N N . ILE A 1 103 ? 2.100 1.833 9.357 1.00 97.31 103 ILE A N 1
ATOM 805 C CA . ILE A 1 103 ? 2.366 1.140 10.626 1.00 97.31 103 ILE A CA 1
ATOM 806 C C . ILE A 1 103 ? 2.024 2.045 11.810 1.00 97.31 103 ILE A C 1
ATOM 808 O O . ILE A 1 103 ? 1.341 1.599 12.728 1.00 97.31 103 ILE A O 1
ATOM 812 N N . THR A 1 104 ? 2.444 3.309 11.782 1.00 97.25 104 THR A N 1
ATOM 813 C CA . THR A 1 104 ? 2.133 4.276 12.844 1.00 97.25 104 THR A CA 1
ATOM 814 C C . THR A 1 104 ? 0.624 4.486 12.981 1.00 97.25 104 THR A C 1
ATOM 816 O O . THR A 1 104 ? 0.099 4.394 14.086 1.00 97.25 104 THR A O 1
ATOM 819 N N . GLN A 1 105 ? -0.106 4.635 11.869 1.00 96.94 105 GLN A N 1
ATOM 820 C CA . GLN A 1 105 ? -1.573 4.728 11.891 1.00 96.94 105 GLN A CA 1
ATOM 821 C C . GLN A 1 105 ? -2.241 3.480 12.484 1.00 96.94 105 GLN A C 1
ATOM 823 O O . GLN A 1 105 ? -3.219 3.586 13.224 1.00 96.94 105 GLN A O 1
ATOM 828 N N . LEU A 1 106 ? -1.746 2.285 12.149 1.00 96.06 106 LEU A N 1
ATOM 829 C CA . LEU A 1 106 ? -2.278 1.035 12.693 1.00 96.06 106 LEU A CA 1
ATOM 830 C C . LEU A 1 106 ? -1.989 0.899 14.190 1.00 96.06 106 LEU A C 1
ATOM 832 O O . LEU A 1 106 ? -2.877 0.467 14.921 1.00 96.06 106 LEU A O 1
ATOM 836 N N . ARG A 1 107 ? -0.805 1.320 14.650 1.00 96.81 107 ARG A N 1
ATOM 837 C CA . ARG A 1 107 ? -0.454 1.375 16.078 1.00 96.81 107 ARG A CA 1
ATOM 838 C C . ARG A 1 107 ? -1.376 2.318 16.842 1.00 96.81 107 ARG A C 1
ATOM 840 O O . ARG A 1 107 ? -2.009 1.889 17.790 1.00 96.81 107 ARG A O 1
ATOM 847 N N . GLU A 1 108 ? -1.579 3.541 16.356 1.00 96.56 108 GLU A N 1
ATOM 848 C CA . GLU A 1 108 ? -2.510 4.486 16.989 1.00 96.56 108 GLU A CA 1
ATOM 849 C C . GLU A 1 108 ? -3.951 3.961 17.038 1.00 96.56 108 GLU A C 1
ATOM 851 O O . GLU A 1 108 ? -4.703 4.245 17.972 1.00 96.56 108 GLU A O 1
ATOM 856 N N . ARG A 1 109 ? -4.383 3.224 16.006 1.00 96.12 109 ARG A N 1
ATOM 857 C CA . ARG A 1 109 ? -5.699 2.575 16.012 1.00 96.12 109 ARG A CA 1
ATOM 858 C C . ARG A 1 109 ? -5.760 1.477 17.064 1.00 96.12 109 ARG A C 1
ATOM 860 O O . ARG A 1 109 ? -6.772 1.406 17.754 1.00 96.12 109 ARG A O 1
ATOM 867 N N . LEU A 1 110 ? -4.717 0.657 17.173 1.00 95.56 110 LEU A N 1
ATOM 868 C CA . LEU A 1 110 ? -4.617 -0.392 18.182 1.00 95.56 110 LEU A CA 1
ATOM 869 C C . LEU A 1 110 ? -4.671 0.207 19.590 1.00 95.56 110 LEU A C 1
ATOM 871 O O . LEU A 1 110 ? -5.541 -0.187 20.356 1.00 95.56 110 LEU A O 1
ATOM 875 N N . ASP A 1 111 ? -3.873 1.237 19.871 1.00 94.56 111 ASP A N 1
ATOM 876 C CA . ASP A 1 111 ? -3.848 1.917 21.172 1.00 94.56 111 ASP A CA 1
ATOM 877 C C . ASP A 1 111 ? -5.236 2.458 21.556 1.00 94.56 111 ASP A C 1
ATOM 879 O O . ASP A 1 111 ? -5.677 2.321 22.694 1.00 94.56 111 ASP A O 1
ATOM 883 N N . LYS A 1 112 ? -5.982 3.022 20.593 1.00 92.94 112 LYS A N 1
ATOM 884 C CA . LYS A 1 112 ? -7.368 3.484 20.805 1.00 92.94 112 LYS A CA 1
ATOM 885 C C . LYS A 1 112 ? -8.353 2.344 21.060 1.00 92.94 112 LYS A C 1
ATOM 887 O O . LYS A 1 112 ? -9.373 2.560 21.713 1.00 92.94 112 LYS A O 1
ATOM 892 N N . PHE A 1 113 ? -8.132 1.169 20.476 1.00 89.50 113 PHE A N 1
ATOM 893 C CA . PHE A 1 113 ? -8.961 -0.004 20.750 1.00 89.50 113 PHE A CA 1
ATOM 894 C C . PHE A 1 113 ? -8.633 -0.590 22.119 1.00 89.50 113 PHE A C 1
ATOM 896 O O . PHE A 1 113 ? -9.554 -0.879 22.877 1.00 89.50 113 PHE A O 1
ATOM 903 N N . GLU A 1 114 ? -7.352 -0.697 22.460 1.00 88.88 114 GLU A N 1
ATOM 904 C CA . GLU A 1 114 ? -6.893 -1.163 23.767 1.00 88.88 114 GLU A CA 1
ATOM 905 C C . GLU A 1 114 ? -7.351 -0.228 24.887 1.00 88.88 114 GLU A C 1
ATOM 907 O O . GLU A 1 114 ? -7.863 -0.702 25.898 1.00 88.88 114 GLU A O 1
ATOM 912 N N . SER A 1 115 ? -7.285 1.093 24.691 1.00 84.75 115 SER A N 1
ATOM 913 C CA . SER A 1 115 ? -7.772 2.057 25.683 1.00 84.75 115 SER A CA 1
ATOM 914 C C . SER A 1 115 ? -9.276 1.920 25.928 1.00 84.75 115 SER A C 1
ATOM 916 O O . SER A 1 115 ? -9.714 1.983 27.069 1.00 84.75 115 SER A O 1
ATOM 918 N N . LYS A 1 116 ? -10.071 1.684 24.875 1.00 82.56 116 LYS A N 1
ATOM 919 C CA . LYS A 1 116 ? -11.519 1.440 24.993 1.00 82.56 116 LYS A CA 1
ATOM 920 C C . LYS A 1 116 ? -11.845 0.106 25.655 1.00 82.56 116 LYS A C 1
ATOM 922 O O . LYS A 1 116 ? -12.878 -0.001 26.299 1.00 82.56 116 LYS A O 1
ATOM 927 N N . LEU A 1 117 ? -10.998 -0.906 25.472 1.00 77.94 117 LEU A N 1
ATOM 928 C CA . LEU A 1 117 ? -11.144 -2.195 26.151 1.00 77.94 117 LEU A CA 1
ATOM 929 C C . LEU A 1 117 ? -10.738 -2.111 27.628 1.00 77.94 117 LEU A C 1
ATOM 931 O O . LEU A 1 117 ? -11.267 -2.846 28.454 1.00 77.94 117 LEU A O 1
ATOM 935 N N . SER A 1 118 ? -9.768 -1.249 27.939 1.00 72.62 118 SER A N 1
ATOM 936 C CA . SER A 1 118 ? -9.257 -1.033 29.291 1.00 72.62 118 SER A CA 1
ATOM 937 C C . SER A 1 118 ? -10.117 -0.072 30.112 1.00 72.62 118 SER A C 1
ATOM 939 O O . SER A 1 118 ? -9.957 -0.048 31.333 1.00 72.62 118 SER A O 1
ATOM 941 N N . GLU A 1 119 ? -10.986 0.731 29.490 1.00 69.81 119 GLU A N 1
ATOM 942 C CA . GLU A 1 119 ? -11.977 1.513 30.225 1.00 69.81 119 GLU A CA 1
ATOM 943 C C . GLU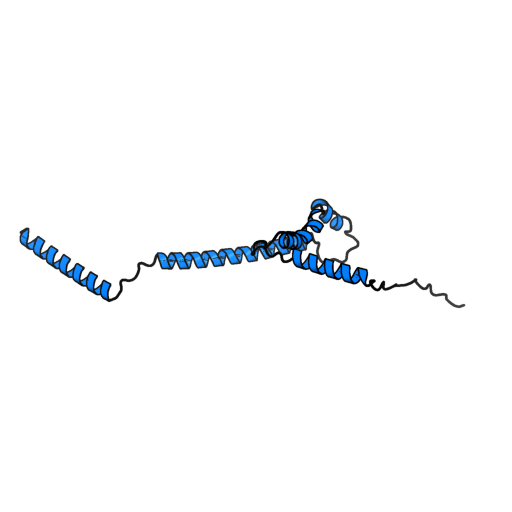 A 1 119 ? -12.957 0.540 30.897 1.00 69.81 119 GLU A C 1
ATOM 945 O O . GLU A 1 119 ? -13.670 -0.182 30.195 1.00 69.81 119 GLU A O 1
ATOM 950 N N . PRO A 1 120 ? -13.001 0.476 32.243 1.00 61.88 120 PRO A N 1
ATOM 951 C CA . PRO A 1 120 ? -14.030 -0.299 32.912 1.00 61.88 120 PRO A CA 1
ATOM 952 C C . PRO A 1 120 ? -15.378 0.274 32.479 1.00 61.88 120 PRO A C 1
ATOM 954 O O . PRO A 1 120 ? -15.587 1.487 32.568 1.00 61.88 120 PRO A O 1
ATOM 957 N N . GLU A 1 121 ? -16.260 -0.588 31.972 1.00 69.50 121 GLU A N 1
ATOM 958 C CA . GLU A 1 121 ? -17.614 -0.216 31.571 1.00 69.50 121 GLU A CA 1
ATOM 959 C C . GLU A 1 121 ? -18.238 0.566 32.730 1.00 69.50 121 GLU A C 1
ATOM 961 O O . GLU A 1 121 ? -18.400 0.040 33.834 1.00 69.50 121 GLU A O 1
ATOM 966 N N . ARG A 1 122 ? -18.466 1.871 32.528 1.00 67.56 122 ARG A N 1
ATOM 967 C CA . ARG A 1 122 ? -19.067 2.700 33.568 1.00 67.56 122 ARG A CA 1
ATOM 968 C C . ARG A 1 122 ? -20.446 2.095 33.832 1.00 67.56 122 ARG A C 1
ATOM 970 O O . ARG A 1 122 ? -21.214 2.003 32.870 1.00 67.56 122 ARG A O 1
ATOM 977 N N . PRO A 1 123 ? -20.742 1.659 35.069 1.00 69.31 123 PRO A N 1
ATOM 978 C CA . PRO A 1 123 ? -22.009 1.013 35.362 1.00 69.31 123 PRO A CA 1
ATOM 979 C C . PRO A 1 123 ? -23.146 1.922 34.910 1.00 69.31 123 PRO A C 1
ATOM 981 O O . PRO A 1 123 ? -23.084 3.148 35.058 1.00 69.31 123 PRO A O 1
ATOM 984 N N . ARG A 1 124 ? -24.172 1.330 34.302 1.00 75.44 124 ARG A N 1
ATOM 985 C CA . ARG A 1 124 ? -25.365 2.082 33.905 1.00 75.44 124 ARG A CA 1
ATOM 986 C C . ARG A 1 124 ? -25.995 2.751 35.134 1.00 75.44 124 ARG A C 1
ATOM 988 O O . ARG A 1 124 ? -25.812 2.253 36.243 1.00 75.44 124 ARG A O 1
ATOM 995 N N . PRO A 1 125 ? -26.772 3.838 34.983 1.00 80.00 125 PRO A N 1
ATOM 996 C CA . PRO A 1 125 ? -27.386 4.518 36.127 1.00 80.00 125 PRO A CA 1
ATOM 997 C C . PRO A 1 125 ? -28.206 3.578 37.029 1.00 80.00 125 PRO A C 1
ATOM 999 O O . PRO A 1 125 ? -28.207 3.729 38.251 1.00 80.00 125 PRO A O 1
ATOM 1002 N N . GLU A 1 126 ? -28.868 2.569 36.449 1.00 81.56 126 GLU A N 1
ATOM 1003 C CA . GLU A 1 126 ? -29.544 1.512 37.208 1.00 81.56 126 GLU A CA 1
ATOM 1004 C C . GLU A 1 126 ? -28.587 0.606 38.007 1.00 81.56 126 GLU A C 1
ATOM 1006 O O . GLU A 1 126 ? -28.890 0.230 39.141 1.00 81.56 126 GLU A O 1
ATOM 1011 N N . GLU A 1 127 ? -27.422 0.281 37.447 1.00 83.00 127 GLU A N 1
ATOM 1012 C CA . GLU A 1 127 ? -26.386 -0.543 38.073 1.00 83.00 127 GLU A CA 1
ATOM 1013 C C . GLU A 1 127 ? -25.672 0.245 39.186 1.00 83.00 127 GLU A C 1
ATOM 1015 O O . GLU A 1 127 ? -25.401 -0.308 40.250 1.00 83.00 127 GLU A O 1
ATOM 1020 N N . GLU A 1 128 ? -25.451 1.553 39.000 1.00 85.31 128 GLU A N 1
ATOM 1021 C CA . GLU A 1 128 ? -24.924 2.461 40.032 1.00 85.31 128 GLU A CA 1
ATOM 1022 C C . GLU A 1 128 ? -25.842 2.512 41.260 1.00 85.31 128 GLU A C 1
ATOM 1024 O O . GLU A 1 128 ? -25.371 2.398 42.396 1.00 85.31 128 GLU A O 1
ATOM 1029 N N . TYR A 1 129 ? -27.157 2.631 41.049 1.00 88.44 129 TYR A N 1
ATOM 1030 C CA . TYR A 1 129 ? -28.125 2.644 42.146 1.00 88.44 129 TYR A CA 1
ATOM 1031 C C . TYR A 1 129 ? -28.168 1.301 42.891 1.00 88.44 129 TYR A C 1
ATOM 1033 O O . TYR A 1 129 ? -28.183 1.274 44.125 1.00 88.44 129 TYR A O 1
ATOM 1041 N N . ALA A 1 130 ? -28.130 0.185 42.156 1.00 90.88 130 ALA A N 1
ATOM 1042 C CA . ALA A 1 130 ? -28.089 -1.152 42.744 1.00 90.88 130 ALA A CA 1
ATOM 1043 C C . ALA A 1 130 ? -26.815 -1.372 43.580 1.00 90.88 130 ALA A C 1
ATOM 1045 O O . ALA A 1 130 ? -26.896 -1.839 44.717 1.00 90.88 130 ALA A O 1
ATOM 1046 N N . LEU A 1 131 ? -25.647 -0.972 43.067 1.00 90.69 131 LEU A N 1
ATOM 1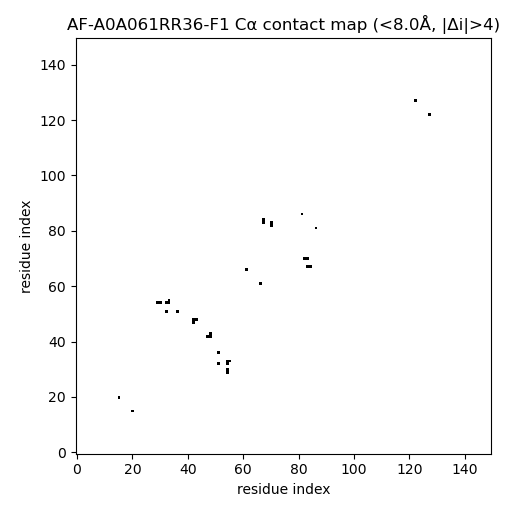047 C CA . LEU A 1 131 ? -24.380 -1.028 43.804 1.00 90.69 131 LEU A CA 1
ATOM 1048 C C . LEU A 1 131 ? -24.426 -0.166 45.071 1.00 90.69 131 LEU A C 1
ATOM 1050 O O . LEU A 1 131 ? -23.984 -0.603 46.134 1.00 90.69 131 LEU A O 1
ATOM 1054 N N . GLN A 1 132 ? -25.017 1.029 44.994 1.00 91.56 132 GLN A N 1
ATOM 1055 C CA . GLN A 1 132 ? -25.174 1.907 46.150 1.00 91.56 132 GLN A CA 1
ATOM 1056 C C . GLN A 1 132 ? -26.071 1.286 47.233 1.00 91.56 132 GLN A C 1
ATOM 1058 O O . GLN A 1 132 ? -25.739 1.367 48.419 1.00 91.56 132 GLN A O 1
ATOM 1063 N N . GLN A 1 133 ? -27.176 0.638 46.850 1.00 91.88 133 GLN A N 1
ATOM 1064 C CA . GLN A 1 133 ? -28.030 -0.096 47.789 1.00 91.88 133 GLN A CA 1
ATOM 1065 C C . GLN A 1 133 ? -27.294 -1.271 48.439 1.00 91.88 133 GLN A C 1
ATOM 1067 O O . GLN A 1 133 ? -27.353 -1.410 49.660 1.00 91.88 133 GLN A O 1
ATOM 1072 N N . ILE A 1 134 ? -26.547 -2.061 47.661 1.00 93.19 134 ILE A N 1
ATOM 1073 C CA . ILE A 1 134 ? -25.751 -3.183 48.181 1.00 93.19 134 ILE A CA 1
ATOM 1074 C C . ILE A 1 134 ? -24.727 -2.683 49.211 1.00 93.19 134 ILE A C 1
ATOM 1076 O O . ILE A 1 134 ? -24.661 -3.216 50.318 1.00 93.19 134 ILE A O 1
ATOM 1080 N N . CYS A 1 135 ? -23.996 -1.604 48.912 1.00 92.69 135 CYS A N 1
ATOM 1081 C CA . CYS A 1 135 ? -23.045 -1.016 49.860 1.00 92.69 135 CYS A CA 1
ATOM 1082 C C . CYS A 1 135 ? -23.716 -0.531 51.155 1.00 92.69 135 CYS A C 1
ATOM 1084 O O . CYS A 1 135 ? -23.157 -0.690 52.244 1.00 92.69 135 CYS A O 1
ATOM 1086 N N . LEU A 1 136 ? -24.910 0.064 51.062 1.00 95.00 136 LEU A N 1
ATOM 1087 C CA . LEU A 1 136 ? -25.665 0.490 52.241 1.00 95.00 136 LEU A CA 1
ATOM 1088 C C . LEU A 1 136 ? -26.096 -0.713 53.087 1.00 95.00 136 LEU A C 1
ATOM 1090 O O . LEU A 1 136 ? -25.913 -0.699 54.306 1.00 95.00 136 LEU A O 1
ATOM 1094 N N . GLU A 1 137 ? -26.618 -1.769 52.464 1.00 92.94 137 GLU A N 1
ATOM 1095 C CA . GLU A 1 137 ? -27.010 -2.994 53.163 1.00 92.94 137 GLU A CA 1
ATOM 1096 C C . GLU A 1 137 ? -25.828 -3.675 53.859 1.00 92.94 137 GLU A C 1
ATOM 1098 O O . GLU A 1 137 ? -25.947 -4.067 55.022 1.00 92.94 137 GLU A O 1
ATOM 1103 N N . GLU A 1 138 ? -24.676 -3.784 53.198 1.00 91.50 138 GLU A N 1
ATOM 1104 C CA . GLU A 1 138 ? -23.460 -4.341 53.795 1.00 91.50 138 GLU A CA 1
ATOM 1105 C C . GLU A 1 138 ? -22.980 -3.512 54.990 1.00 91.50 138 GLU A C 1
ATOM 1107 O O . GLU A 1 138 ? -22.635 -4.071 56.033 1.00 91.50 138 GLU A O 1
ATOM 1112 N N . ALA A 1 139 ? -23.043 -2.180 54.900 1.00 91.31 139 ALA A N 1
ATOM 1113 C CA . ALA A 1 139 ? -22.712 -1.296 56.015 1.00 91.31 139 ALA A CA 1
ATOM 1114 C C . ALA A 1 139 ? -23.671 -1.479 57.205 1.00 91.31 139 ALA A C 1
ATOM 1116 O O . ALA A 1 139 ? -23.246 -1.428 58.365 1.00 91.31 139 ALA A O 1
ATOM 1117 N N . HIS A 1 140 ? -24.959 -1.712 56.942 1.00 90.50 140 HIS A N 1
ATOM 1118 C CA . HIS A 1 140 ? -25.936 -2.032 57.981 1.00 90.50 140 HIS A CA 1
ATOM 1119 C C . HIS A 1 140 ? -25.667 -3.402 58.616 1.00 90.50 140 HIS A C 1
ATOM 1121 O O . HIS A 1 140 ? -25.650 -3.501 59.846 1.00 90.50 140 HIS A O 1
ATOM 1127 N N . ARG A 1 141 ? -25.386 -4.434 57.810 1.00 87.94 141 ARG A N 1
ATOM 1128 C CA . ARG A 1 141 ? -25.032 -5.784 58.288 1.00 87.94 141 ARG A CA 1
ATOM 1129 C C . ARG A 1 141 ? -23.752 -5.775 59.120 1.00 87.94 141 ARG A C 1
ATOM 1131 O O . ARG A 1 141 ? -23.709 -6.401 60.175 1.00 87.94 141 ARG A O 1
ATOM 1138 N N . TRP A 1 142 ? -22.745 -5.010 58.702 1.00 88.88 142 TRP A N 1
ATOM 1139 C CA . TRP A 1 142 ? -21.504 -4.816 59.450 1.00 88.88 142 TRP A CA 1
ATOM 1140 C C . TRP A 1 142 ? -21.753 -4.188 60.825 1.00 88.88 142 TRP A C 1
ATOM 1142 O O . TRP A 1 142 ? -21.286 -4.699 61.844 1.00 88.88 142 TRP A O 1
ATOM 1152 N N . LYS A 1 143 ? -22.538 -3.103 60.876 1.00 88.38 143 LYS A N 1
ATOM 1153 C CA . LYS A 1 143 ? -22.897 -2.432 62.137 1.00 88.38 143 LYS A CA 1
ATOM 1154 C C . LYS A 1 143 ? -23.694 -3.347 63.069 1.00 88.38 143 LYS A C 1
ATOM 1156 O O . LYS A 1 143 ? -23.431 -3.350 64.268 1.00 88.38 143 LYS A O 1
ATOM 1161 N N . ALA A 1 144 ? -24.624 -4.134 62.529 1.00 85.50 144 ALA A N 1
ATOM 1162 C CA . ALA A 1 144 ? -25.382 -5.117 63.300 1.00 85.50 144 ALA A CA 1
ATOM 1163 C C . ALA A 1 144 ? -24.470 -6.222 63.863 1.00 85.50 144 ALA A C 1
ATOM 1165 O O . ALA A 1 144 ? -24.553 -6.534 65.048 1.00 85.50 144 ALA A O 1
ATOM 1166 N N . GLY A 1 145 ? -23.534 -6.733 63.056 1.00 83.25 145 GLY A N 1
ATOM 1167 C CA . GLY A 1 145 ? -22.538 -7.720 63.486 1.00 83.25 145 GLY A CA 1
ATOM 1168 C C . GLY A 1 145 ? -21.634 -7.223 64.622 1.00 83.25 145 GLY A C 1
ATOM 1169 O O . GLY A 1 145 ? -21.336 -7.975 65.549 1.00 83.25 145 GLY A O 1
ATOM 1170 N N . GLN A 1 146 ? -21.249 -5.941 64.607 1.00 76.69 146 GLN A N 1
ATOM 1171 C CA . GLN A 1 146 ? -20.477 -5.334 65.700 1.00 76.69 146 GLN A CA 1
ATOM 1172 C C . GLN A 1 146 ? -21.274 -5.170 67.001 1.00 76.69 146 GLN A C 1
ATOM 1174 O O . GLN A 1 146 ? -20.683 -5.186 68.079 1.00 76.69 146 GLN A O 1
ATOM 1179 N N . GLN A 1 147 ? -22.597 -5.013 66.920 1.00 70.75 147 GLN A N 1
ATOM 1180 C CA . GLN A 1 147 ? -23.463 -4.920 68.098 1.00 70.75 147 GLN A CA 1
ATOM 1181 C C . GLN A 1 147 ? -23.738 -6.288 68.722 1.00 70.75 147 GLN A C 1
ATOM 1183 O O . GLN A 1 147 ? -23.844 -6.379 69.936 1.00 70.75 147 GLN A O 1
ATOM 1188 N N . THR A 1 148 ? -23.806 -7.348 67.914 1.00 68.75 148 THR A N 1
ATOM 1189 C CA . THR A 1 148 ? -23.984 -8.725 68.402 1.00 68.75 148 THR A CA 1
ATOM 1190 C C . THR A 1 148 ? -22.709 -9.355 68.966 1.00 68.75 148 THR A C 1
ATOM 1192 O O . THR A 1 148 ? -22.786 -10.378 69.637 1.00 68.75 148 THR A O 1
ATOM 1195 N N . ALA A 1 149 ? -21.539 -8.778 68.675 1.00 57.44 149 ALA A N 1
ATOM 1196 C CA . ALA A 1 149 ? -20.238 -9.252 69.154 1.00 57.44 149 ALA A CA 1
ATOM 1197 C C . ALA A 1 149 ? -19.759 -8.566 70.456 1.00 57.44 149 ALA A C 1
ATOM 1199 O O . ALA A 1 149 ? -18.638 -8.825 70.895 1.00 57.44 149 ALA A O 1
ATOM 1200 N N . ARG A 1 150 ? -20.574 -7.684 71.053 1.00 47.00 150 ARG A N 1
ATOM 1201 C CA . ARG A 1 150 ? -20.360 -7.062 72.372 1.00 47.00 150 ARG A CA 1
ATOM 1202 C C . ARG A 1 150 ? -21.289 -7.672 73.409 1.00 47.00 150 ARG A C 1
ATOM 1204 O O . ARG A 1 150 ? -20.839 -7.763 74.569 1.00 47.00 150 ARG A O 1
#

InterPro domains:
  IPR015671 GLTSCR protein, conserved domain [PF15249] (30-141)